Protein AF-A0A949E9Y7-F1 (afdb_monomer_lite)

Radius of gyration: 12.78 Å; chains: 1; bounding box: 28×35×29 Å

Sequence (85 aa):
AFLKTQNVVLTGAQGVSLVFEQKREDLPKGYWYVSFDEKEALWKDAGGDHRVPGVDRYSDGGWYFRLGFFEDVWYDYRCLLCFCD

Foldseek 3Di:
DVLVVVQWDQQFPNLQVVCVVPPLVVDDAPAKEWGGHPQVPFDQDPVRFGWTWIWHQHNVRDIDIDTDTPPDDDDPRYHYRTDHD

Structure (mmCIF, N/CA/C/O backbone):
data_AF-A0A949E9Y7-F1
#
_entry.id   AF-A0A949E9Y7-F1
#
loop_
_atom_site.group_PDB
_atom_site.id
_atom_site.type_symbol
_atom_site.label_atom_id
_atom_site.label_alt_id
_atom_site.label_comp_id
_atom_site.label_asym_id
_atom_site.label_entity_id
_atom_site.label_seq_id
_atom_site.pdbx_PDB_ins_code
_atom_site.Cartn_x
_atom_site.Cartn_y
_atom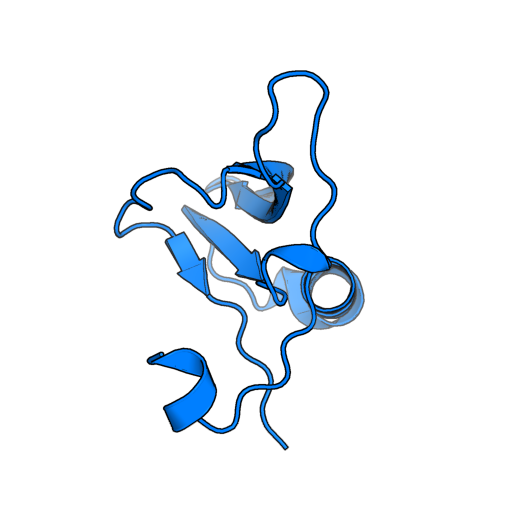_site.Cartn_z
_atom_site.occupancy
_atom_site.B_iso_or_equiv
_atom_site.auth_seq_id
_atom_site.auth_comp_id
_atom_site.auth_asym_id
_atom_site.auth_atom_id
_atom_site.pdbx_PDB_model_num
ATOM 1 N N . ALA A 1 1 ? -14.037 -4.026 4.674 1.00 64.25 1 ALA A N 1
ATOM 2 C CA . ALA A 1 1 ? -14.925 -5.210 4.643 1.00 64.25 1 ALA A CA 1
ATOM 3 C C . ALA A 1 1 ? -14.316 -6.347 3.819 1.00 64.25 1 ALA A C 1
ATOM 5 O O . ALA A 1 1 ? -14.092 -7.397 4.392 1.00 64.25 1 ALA A O 1
ATOM 6 N N . PHE A 1 2 ? -13.963 -6.131 2.542 1.00 80.81 2 PHE A N 1
ATOM 7 C CA . PHE A 1 2 ? -13.412 -7.169 1.650 1.00 80.81 2 PHE A CA 1
ATOM 8 C C . PHE A 1 2 ? -12.149 -7.884 2.171 1.00 80.81 2 PHE A C 1
ATOM 10 O O . PHE A 1 2 ? -12.147 -9.100 2.248 1.00 80.81 2 PHE A O 1
ATOM 17 N N . LEU A 1 3 ? -11.102 -7.175 2.614 1.00 78.88 3 LEU A N 1
ATOM 18 C CA . LEU A 1 3 ? -9.867 -7.839 3.088 1.00 78.88 3 LEU A CA 1
ATOM 19 C C . LEU A 1 3 ? -10.092 -8.767 4.284 1.00 78.88 3 LEU A C 1
ATOM 21 O O . LEU A 1 3 ? -9.510 -9.843 4.357 1.00 78.88 3 LEU A O 1
ATOM 25 N N . LYS A 1 4 ? -11.022 -8.399 5.170 1.00 77.00 4 LYS A N 1
ATOM 26 C CA . LYS A 1 4 ? -11.415 -9.248 6.300 1.00 77.00 4 LYS A CA 1
ATOM 27 C C . LYS A 1 4 ? -12.098 -10.539 5.843 1.00 77.00 4 LYS A C 1
ATOM 29 O O . LYS A 1 4 ? -11.957 -11.549 6.514 1.00 77.00 4 LYS A O 1
ATOM 34 N N . THR A 1 5 ? -12.797 -10.543 4.702 1.00 85.69 5 THR A N 1
ATOM 35 C CA . THR A 1 5 ? -13.382 -11.780 4.149 1.00 85.69 5 THR A CA 1
ATOM 36 C C . THR A 1 5 ? -12.353 -12.666 3.456 1.00 85.69 5 THR A C 1
ATOM 38 O O . THR A 1 5 ? -12.664 -13.811 3.157 1.00 85.69 5 THR A O 1
ATOM 41 N N . GLN A 1 6 ? -11.163 -12.142 3.157 1.00 85.88 6 GLN A N 1
ATOM 42 C CA . GLN A 1 6 ? -10.081 -12.878 2.502 1.00 85.88 6 GLN A CA 1
ATOM 43 C C . GLN A 1 6 ? -9.062 -13.449 3.516 1.00 85.88 6 GLN A C 1
ATOM 45 O O . GLN A 1 6 ? -8.013 -13.930 3.103 1.00 85.88 6 GLN A O 1
ATOM 50 N N . ASN A 1 7 ? -9.354 -13.396 4.830 1.00 87.50 7 ASN A N 1
ATOM 51 C CA . ASN A 1 7 ? -8.452 -13.807 5.924 1.00 87.50 7 ASN A CA 1
ATOM 52 C C . ASN A 1 7 ? -7.049 -13.181 5.828 1.00 87.50 7 ASN A C 1
ATOM 54 O O . ASN A 1 7 ? -6.036 -13.833 6.061 1.00 87.50 7 ASN A O 1
ATOM 58 N N . VAL A 1 8 ? -7.003 -11.904 5.450 1.00 90.81 8 VAL A N 1
ATOM 59 C CA . VAL A 1 8 ? -5.752 -11.182 5.206 1.00 90.81 8 VAL A CA 1
ATOM 60 C C . VAL A 1 8 ? -5.192 -10.657 6.513 1.00 90.81 8 VAL A C 1
ATOM 62 O O . VAL A 1 8 ? -5.902 -10.005 7.283 1.00 90.81 8 VAL A O 1
ATOM 65 N N . VAL A 1 9 ? -3.897 -10.864 6.716 1.00 91.44 9 VAL A N 1
ATOM 66 C CA . VAL A 1 9 ? -3.111 -10.187 7.740 1.00 91.44 9 VAL A CA 1
ATOM 67 C C . VAL A 1 9 ? -2.879 -8.746 7.291 1.00 91.44 9 VAL A C 1
ATOM 69 O O . VAL A 1 9 ? -2.280 -8.478 6.248 1.00 91.44 9 VAL A O 1
ATOM 72 N N . LEU A 1 10 ? -3.386 -7.802 8.080 1.00 92.44 10 LEU A N 1
ATOM 73 C CA . LEU A 1 10 ? -3.215 -6.372 7.849 1.00 92.44 10 LEU A CA 1
ATOM 74 C C . LEU A 1 10 ? -1.839 -5.950 8.370 1.00 92.44 10 LEU A C 1
ATOM 76 O O . LEU A 1 10 ? -1.599 -5.950 9.572 1.00 92.44 10 LEU A O 1
ATOM 80 N N . THR A 1 11 ? -0.915 -5.665 7.455 1.00 92.06 11 THR A N 1
ATOM 81 C CA . THR A 1 11 ? 0.513 -5.501 7.778 1.00 92.06 11 THR A CA 1
ATOM 82 C C . THR A 1 11 ? 1.032 -4.072 7.646 1.00 92.06 11 THR A C 1
ATOM 84 O O . THR A 1 11 ? 2.195 -3.817 7.969 1.00 92.06 11 THR A O 1
ATOM 87 N N . GLY A 1 12 ? 0.238 -3.143 7.101 1.00 92.75 12 GLY A N 1
ATOM 88 C CA . GLY A 1 12 ? 0.634 -1.743 6.939 1.00 92.75 12 GLY A CA 1
ATOM 89 C C . GLY A 1 12 ? 2.032 -1.588 6.328 1.00 92.75 12 GLY A C 1
ATOM 90 O O . GLY A 1 12 ? 2.340 -2.177 5.288 1.00 92.75 12 GLY A O 1
ATOM 91 N N . ALA A 1 13 ? 2.901 -0.821 6.991 1.00 91.81 13 ALA A N 1
ATOM 92 C CA . ALA A 1 13 ? 4.257 -0.544 6.508 1.00 91.81 13 ALA A CA 1
ATOM 93 C C . ALA A 1 13 ? 5.172 -1.773 6.562 1.00 91.81 13 ALA A C 1
ATOM 95 O O . ALA A 1 13 ? 6.030 -1.931 5.696 1.00 91.81 13 ALA A O 1
ATOM 96 N N . GLN A 1 14 ? 4.966 -2.662 7.538 1.00 92.44 14 GLN A N 1
ATOM 97 C CA . GLN A 1 14 ? 5.785 -3.863 7.707 1.00 92.44 14 GLN A CA 1
ATOM 98 C C . GLN A 1 14 ? 5.656 -4.795 6.498 1.00 92.44 14 GLN A C 1
ATOM 100 O O . GLN A 1 14 ? 6.658 -5.330 6.031 1.00 92.44 14 GLN A O 1
ATOM 105 N N . GLY A 1 15 ? 4.450 -4.917 5.935 1.00 93.50 15 GLY A N 1
ATOM 106 C CA . GLY A 1 15 ? 4.213 -5.713 4.728 1.00 93.50 15 GLY A CA 1
ATOM 107 C C . GLY A 1 15 ? 4.959 -5.178 3.505 1.00 93.50 15 GLY A C 1
ATOM 108 O O . GLY A 1 15 ? 5.608 -5.943 2.791 1.00 93.50 15 GLY A O 1
ATOM 109 N N . VAL A 1 16 ? 4.928 -3.855 3.284 1.00 93.94 16 VAL A N 1
ATOM 110 C CA . VAL A 1 16 ? 5.678 -3.230 2.177 1.00 93.94 16 VAL A CA 1
ATOM 111 C C . VAL A 1 16 ? 7.177 -3.465 2.344 1.00 93.94 16 VAL A C 1
ATOM 113 O O . VAL A 1 16 ? 7.830 -3.883 1.391 1.00 93.94 16 VAL A O 1
ATOM 116 N N . SER A 1 17 ? 7.718 -3.232 3.544 1.00 94.38 17 SER A N 1
ATOM 117 C CA . SER A 1 17 ? 9.146 -3.420 3.821 1.00 94.38 17 SER A CA 1
ATOM 118 C C . SER A 1 17 ? 9.585 -4.865 3.601 1.00 94.38 17 SER A C 1
ATOM 120 O O . SER A 1 17 ? 10.583 -5.100 2.927 1.00 94.38 17 SER A O 1
ATOM 122 N N . LEU A 1 18 ? 8.803 -5.837 4.080 1.00 94.94 18 LEU A N 1
ATOM 123 C CA . LEU A 1 18 ? 9.105 -7.259 3.921 1.00 94.94 18 LEU A CA 1
ATOM 124 C C . LEU A 1 18 ? 9.193 -7.665 2.443 1.00 94.94 18 LEU A C 1
ATOM 126 O O . LEU A 1 18 ? 10.162 -8.298 2.022 1.00 94.94 18 LEU A O 1
ATOM 130 N N . VAL A 1 19 ? 8.201 -7.268 1.639 1.00 94.81 19 VAL A N 1
ATOM 131 C CA . VAL A 1 19 ? 8.203 -7.531 0.192 1.00 94.81 19 VAL A CA 1
ATOM 132 C C . VAL A 1 19 ? 9.363 -6.810 -0.481 1.00 94.81 19 VAL A C 1
ATOM 134 O O . VAL A 1 19 ? 10.031 -7.397 -1.330 1.00 94.81 19 VAL A O 1
ATOM 137 N N . PHE A 1 20 ? 9.652 -5.568 -0.094 1.00 95.12 20 PHE A N 1
ATOM 138 C CA . PHE A 1 20 ? 10.762 -4.826 -0.675 1.00 95.12 20 PHE A CA 1
ATOM 139 C C . PHE A 1 20 ? 12.125 -5.477 -0.381 1.00 95.12 20 PHE A C 1
ATOM 141 O O . PHE A 1 20 ? 12.999 -5.528 -1.244 1.00 95.12 20 PHE A O 1
ATOM 148 N N . GLU A 1 21 ? 12.325 -6.002 0.822 1.00 96.12 21 GLU A N 1
ATOM 149 C CA . GLU A 1 21 ? 13.587 -6.634 1.209 1.00 96.12 21 GLU A CA 1
ATOM 150 C C . GLU A 1 21 ? 13.766 -8.016 0.577 1.00 96.12 21 GLU A C 1
ATOM 152 O O . GLU A 1 21 ? 14.866 -8.356 0.142 1.00 96.12 21 GLU A O 1
ATOM 157 N N . GLN A 1 22 ? 12.695 -8.808 0.499 1.00 95.75 22 GLN A N 1
ATOM 158 C CA . GLN A 1 22 ? 12.799 -10.226 0.143 1.00 95.75 22 GLN A CA 1
ATOM 159 C C . GLN A 1 22 ? 12.377 -10.549 -1.293 1.00 95.75 22 GLN A C 1
ATOM 161 O O . GLN A 1 22 ? 12.775 -11.582 -1.830 1.00 95.75 22 GLN A O 1
ATOM 166 N N . LYS A 1 23 ? 11.526 -9.713 -1.897 1.00 94.75 23 LYS A N 1
ATOM 167 C CA . LYS A 1 23 ? 10.759 -10.041 -3.111 1.00 94.75 23 LYS A CA 1
ATOM 168 C C . LYS A 1 23 ? 10.662 -8.896 -4.118 1.00 94.75 23 LYS A C 1
ATOM 170 O O . LYS A 1 23 ? 9.943 -9.022 -5.102 1.00 94.75 23 LYS A O 1
ATOM 175 N N . ARG A 1 24 ? 11.382 -7.784 -3.933 1.00 94.12 24 ARG A N 1
ATOM 176 C CA . ARG A 1 24 ? 11.242 -6.614 -4.820 1.00 94.12 24 ARG A CA 1
ATOM 177 C C . ARG A 1 24 ? 11.505 -6.933 -6.290 1.00 94.12 24 ARG A C 1
ATOM 179 O O . ARG A 1 24 ? 10.814 -6.418 -7.156 1.00 94.12 24 ARG A O 1
ATOM 186 N N . GLU A 1 25 ? 12.464 -7.800 -6.597 1.00 94.69 25 GLU A N 1
ATOM 187 C CA . GLU A 1 25 ? 12.760 -8.133 -7.995 1.00 94.69 25 GLU A CA 1
ATOM 188 C C . GLU A 1 25 ? 11.668 -9.004 -8.645 1.00 94.69 25 GLU A C 1
ATOM 190 O O . GLU A 1 25 ? 11.578 -9.030 -9.870 1.00 94.69 25 GLU A O 1
ATOM 195 N N .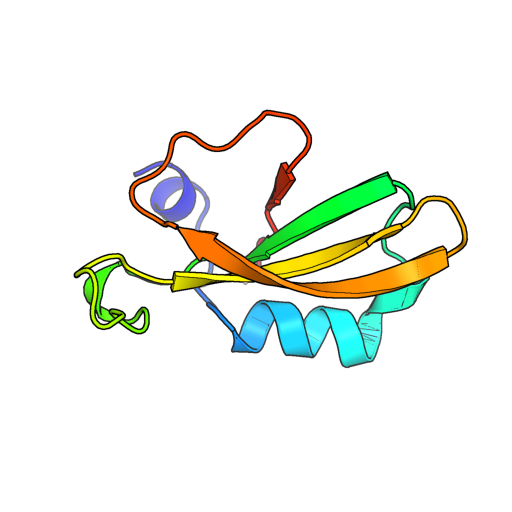 ASP A 1 26 ? 10.796 -9.630 -7.843 1.00 94.31 26 ASP A N 1
ATOM 196 C CA . ASP A 1 26 ? 9.646 -10.411 -8.316 1.00 94.31 26 ASP A CA 1
ATOM 197 C C . ASP A 1 26 ? 8.438 -9.515 -8.656 1.00 94.31 26 ASP A C 1
ATOM 199 O O . ASP A 1 26 ? 7.489 -9.971 -9.294 1.00 94.31 26 ASP A O 1
ATOM 203 N N . LEU A 1 27 ? 8.446 -8.237 -8.250 1.00 92.88 27 LEU A N 1
ATOM 204 C CA . LEU A 1 27 ? 7.347 -7.314 -8.524 1.00 92.88 27 LEU A CA 1
ATOM 205 C C . LEU A 1 27 ? 7.372 -6.836 -9.988 1.00 92.88 27 LEU A C 1
ATOM 207 O O . LEU A 1 27 ? 8.372 -6.252 -10.434 1.00 92.88 27 LEU A O 1
ATOM 211 N N . PRO A 1 28 ? 6.257 -6.985 -10.730 1.00 93.31 28 PRO A N 1
ATOM 212 C CA . PRO A 1 28 ? 6.108 -6.404 -12.057 1.00 93.31 28 PRO A CA 1
ATOM 213 C C . PRO A 1 28 ? 6.438 -4.906 -12.116 1.00 93.31 28 PRO A C 1
ATOM 215 O O . PRO A 1 28 ? 6.096 -4.119 -11.226 1.00 93.31 28 PRO A O 1
ATOM 218 N N . LYS A 1 29 ? 7.081 -4.498 -13.213 1.00 94.56 29 LYS A N 1
ATOM 219 C CA . LYS A 1 29 ? 7.377 -3.089 -13.487 1.00 94.56 29 LYS A CA 1
ATOM 220 C C . LYS A 1 29 ? 6.134 -2.331 -13.938 1.00 94.56 29 LYS A C 1
ATOM 222 O O . LYS A 1 29 ? 5.288 -2.892 -14.624 1.00 94.56 29 LYS A O 1
ATOM 227 N N . GLY A 1 30 ? 6.069 -1.043 -13.605 1.00 92.00 30 GLY A N 1
ATOM 228 C CA . GLY A 1 30 ? 4.976 -0.150 -13.997 1.00 92.00 30 GLY A CA 1
ATOM 229 C C . GLY A 1 30 ? 3.774 -0.152 -13.049 1.00 92.00 30 GLY A C 1
ATOM 230 O O . GLY A 1 30 ? 2.759 0.449 -13.382 1.00 92.00 30 GLY A O 1
ATOM 231 N N . TYR A 1 31 ? 3.890 -0.786 -11.881 1.00 91.88 31 TYR A N 1
ATOM 232 C CA . TYR A 1 31 ? 2.812 -0.902 -10.898 1.00 91.88 31 TYR A CA 1
ATOM 233 C C . TYR A 1 31 ? 3.183 -0.263 -9.567 1.00 91.88 31 TYR A C 1
ATOM 235 O O . TYR A 1 31 ? 4.360 -0.099 -9.224 1.00 91.88 31 TYR A O 1
ATOM 243 N N . TRP A 1 32 ? 2.145 0.134 -8.837 1.00 92.81 32 TRP A N 1
ATOM 244 C CA . TRP A 1 32 ? 2.253 0.797 -7.543 1.00 92.81 32 TRP A CA 1
ATOM 245 C C . TRP A 1 32 ? 1.672 -0.132 -6.489 1.00 92.81 32 TRP A C 1
ATOM 247 O O . TRP A 1 32 ? 0.498 -0.493 -6.560 1.00 92.81 32 TRP A O 1
ATOM 257 N N . TYR A 1 33 ? 2.488 -0.530 -5.525 1.00 94.12 33 TYR A N 1
ATOM 258 C CA . TYR A 1 33 ? 2.156 -1.564 -4.556 1.00 94.12 33 TYR A CA 1
ATOM 259 C C . TYR A 1 33 ? 1.896 -0.948 -3.197 1.00 94.12 33 TYR A C 1
ATOM 261 O O . TYR A 1 33 ? 2.676 -0.118 -2.733 1.00 94.12 33 TYR A O 1
ATOM 269 N N . VAL A 1 34 ? 0.830 -1.377 -2.533 1.00 94.12 34 VAL A N 1
ATOM 270 C CA . VAL A 1 34 ? 0.474 -0.894 -1.196 1.00 94.12 34 VAL A CA 1
ATOM 271 C C . VAL A 1 34 ? 0.088 -2.017 -0.266 1.00 94.12 34 VAL A C 1
ATOM 273 O O . VAL A 1 34 ? -0.409 -3.048 -0.702 1.00 94.12 34 VAL A O 1
ATOM 276 N N . SER A 1 35 ? 0.294 -1.79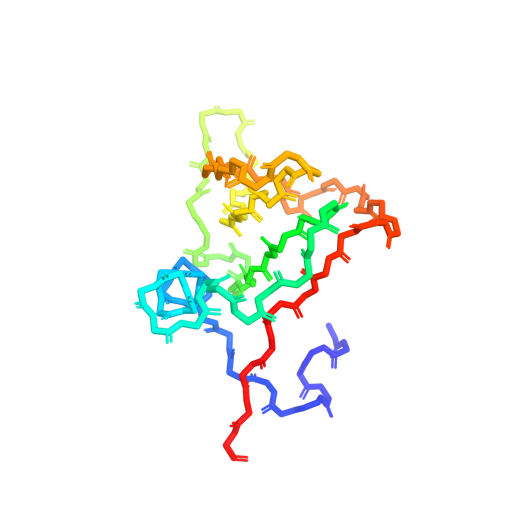5 1.025 1.00 93.00 35 SER A N 1
ATOM 277 C CA . SER A 1 35 ? -0.182 -2.678 2.085 1.00 93.00 35 SER A CA 1
ATOM 278 C C . SER A 1 35 ? -0.946 -1.835 3.096 1.00 93.00 35 SER A C 1
ATOM 280 O O . SER A 1 35 ? -0.505 -0.754 3.492 1.00 93.00 35 SER A O 1
ATOM 282 N N . PHE A 1 36 ? -2.126 -2.319 3.465 1.00 91.69 36 PHE A N 1
ATOM 283 C CA . PHE A 1 36 ? -3.035 -1.619 4.360 1.00 91.69 36 PHE A CA 1
ATOM 284 C C . PHE A 1 36 ? -2.914 -2.154 5.782 1.00 91.69 36 PHE A C 1
ATOM 286 O O . PHE A 1 36 ? -2.562 -3.313 6.007 1.00 91.69 36 PHE A O 1
ATOM 293 N N . ASP A 1 37 ? -3.249 -1.283 6.723 1.00 92.00 37 ASP A N 1
ATOM 294 C CA . ASP A 1 37 ? -3.534 -1.630 8.109 1.00 92.00 37 ASP A CA 1
ATOM 295 C C . ASP A 1 37 ? -4.985 -1.237 8.439 1.00 92.00 37 ASP A C 1
ATOM 297 O O . ASP A 1 37 ? -5.678 -0.628 7.611 1.00 92.00 37 ASP A O 1
ATOM 301 N N . GLU A 1 38 ? -5.456 -1.560 9.641 1.00 91.81 38 GLU A N 1
ATOM 302 C CA . GLU A 1 38 ? -6.640 -0.917 10.204 1.00 91.81 38 GLU A CA 1
ATOM 303 C C . GLU A 1 38 ? -6.435 0.603 10.213 1.00 91.81 38 GLU A C 1
ATOM 305 O O . GLU A 1 38 ? -5.358 1.102 10.540 1.00 91.81 38 GLU A O 1
ATOM 310 N N . LYS A 1 39 ? -7.484 1.358 9.871 1.00 92.31 39 LYS A N 1
ATOM 311 C CA . LYS A 1 39 ? -7.404 2.818 9.713 1.00 92.31 39 LYS A CA 1
ATOM 312 C C . LYS A 1 39 ? -6.758 3.508 10.920 1.00 92.31 39 LYS A C 1
ATOM 314 O O . LYS A 1 39 ? -5.870 4.332 10.749 1.00 92.31 39 LYS A O 1
ATOM 319 N N . GLU A 1 40 ? -7.172 3.122 12.124 1.00 92.69 40 GLU A N 1
ATOM 320 C CA . GLU A 1 40 ? -6.707 3.715 13.385 1.00 92.69 40 GLU A CA 1
ATOM 321 C C . GLU A 1 40 ? -5.249 3.365 13.732 1.00 92.69 40 GLU A C 1
ATOM 323 O O . GLU A 1 40 ? -4.655 4.003 14.598 1.00 92.69 40 GLU A O 1
ATOM 328 N N . ALA A 1 41 ? -4.663 2.360 13.072 1.00 92.81 41 ALA A N 1
ATOM 329 C CA . ALA A 1 41 ? -3.251 2.009 13.214 1.00 92.81 41 ALA A CA 1
ATOM 330 C C . ALA A 1 41 ? -2.348 2.789 12.241 1.00 92.81 41 ALA A C 1
ATOM 332 O O . ALA A 1 41 ? -1.130 2.838 12.425 1.00 92.81 41 ALA A O 1
ATOM 333 N N . LEU A 1 42 ? -2.921 3.418 11.209 1.00 93.12 42 LEU A N 1
ATOM 334 C CA . LEU A 1 42 ? -2.165 4.221 10.255 1.00 93.12 42 LEU A CA 1
ATOM 335 C C . LEU A 1 42 ? -1.767 5.567 10.861 1.00 93.12 42 LEU A C 1
ATOM 337 O O . LEU A 1 42 ? -2.518 6.198 11.605 1.00 93.12 42 LEU A O 1
ATOM 341 N N . TRP A 1 43 ? -0.584 6.051 10.479 1.00 93.50 43 TRP A N 1
ATOM 342 C CA . TRP A 1 43 ? -0.148 7.385 10.872 1.00 93.50 43 TRP A CA 1
ATOM 343 C C . TRP A 1 43 ? -1.082 8.440 10.275 1.00 93.50 43 TRP A C 1
ATOM 345 O O . TRP A 1 43 ? -1.261 8.502 9.057 1.00 93.50 43 TRP A O 1
ATOM 355 N N . LYS A 1 44 ? -1.654 9.275 11.141 1.00 96.25 44 LYS A N 1
ATOM 356 C CA . LYS A 1 44 ? -2.466 10.424 10.754 1.00 96.25 44 LYS A CA 1
ATOM 357 C C . LYS A 1 44 ? -1.578 11.653 10.626 1.00 96.25 44 LYS A C 1
ATOM 359 O O . LYS A 1 44 ? -0.885 12.017 11.578 1.00 96.25 44 LYS A O 1
ATOM 364 N N . ASP A 1 45 ? -1.582 12.274 9.455 1.00 94.50 45 ASP A N 1
ATOM 365 C CA . ASP A 1 45 ? -0.765 13.457 9.218 1.00 94.50 45 ASP A CA 1
ATOM 366 C C . ASP A 1 45 ? -1.402 14.740 9.785 1.00 94.50 45 ASP A C 1
ATOM 368 O O . ASP A 1 45 ? -2.504 14.734 10.339 1.00 94.50 45 ASP A O 1
ATOM 372 N N . ALA A 1 46 ? -0.687 15.862 9.668 1.00 95.75 46 ALA A N 1
ATOM 373 C CA . ALA A 1 46 ? -1.145 17.153 10.181 1.00 95.75 46 ALA A CA 1
ATOM 374 C C . ALA A 1 46 ? -2.403 17.695 9.470 1.00 95.75 46 ALA A C 1
ATOM 376 O O . ALA A 1 46 ? -3.083 18.554 10.029 1.00 95.75 46 ALA A O 1
ATOM 377 N N . GLY A 1 47 ? -2.705 17.213 8.259 1.00 93.75 47 GLY A N 1
ATOM 378 C CA . GLY A 1 47 ? -3.939 17.522 7.530 1.00 93.75 47 GLY A CA 1
ATOM 379 C C . GLY A 1 47 ? -5.133 16.699 8.014 1.00 93.75 47 GLY A C 1
ATOM 380 O O . GLY A 1 47 ? -6.279 17.071 7.778 1.00 93.75 47 GLY A O 1
ATOM 381 N N . GLY A 1 48 ? -4.866 15.633 8.768 1.00 94.31 48 GLY A N 1
ATOM 382 C CA . GLY A 1 48 ? -5.872 14.752 9.332 1.00 94.31 48 GLY A CA 1
ATOM 383 C C . GLY A 1 48 ? -6.139 13.502 8.498 1.00 94.31 48 GLY A C 1
ATOM 384 O O . GLY A 1 48 ? -7.086 12.780 8.817 1.00 94.31 48 GLY A O 1
ATOM 385 N N . ASP A 1 49 ? -5.308 13.219 7.498 1.00 95.69 49 ASP A N 1
ATOM 386 C CA . ASP A 1 49 ? -5.460 12.049 6.639 1.00 95.69 49 ASP A CA 1
ATOM 387 C C . ASP A 1 49 ? -4.599 10.880 7.120 1.00 95.69 49 ASP A C 1
ATOM 389 O O . ASP A 1 49 ? -3.474 11.063 7.599 1.00 95.69 49 ASP A O 1
ATOM 393 N N . HIS A 1 50 ? -5.110 9.659 6.963 1.00 96.69 50 HIS A N 1
ATOM 394 C CA . HIS A 1 50 ? -4.379 8.451 7.329 1.00 96.69 50 HIS A CA 1
ATOM 395 C C . HIS A 1 50 ? -3.487 8.019 6.173 1.00 96.69 50 HIS A C 1
ATOM 397 O O . HIS A 1 50 ? -3.918 7.848 5.029 1.00 96.69 50 HIS A O 1
ATOM 403 N N . ARG A 1 51 ? -2.205 7.827 6.468 1.00 94.88 51 ARG A N 1
ATOM 404 C CA . ARG A 1 51 ? -1.189 7.554 5.461 1.00 94.88 51 ARG A CA 1
ATOM 405 C C . ARG A 1 51 ? -1.019 6.065 5.217 1.00 94.88 51 ARG A C 1
ATOM 407 O O . ARG A 1 51 ? -0.652 5.320 6.118 1.00 94.88 51 ARG A O 1
ATOM 414 N N . VAL A 1 52 ? -1.222 5.648 3.969 1.00 94.88 52 VAL A N 1
ATOM 415 C CA . VAL A 1 52 ? -1.062 4.251 3.538 1.00 94.88 52 VAL A CA 1
ATOM 416 C C . VAL A 1 52 ? 0.322 4.056 2.916 1.00 94.88 52 VAL A C 1
ATOM 418 O O . VAL A 1 52 ? 0.630 4.717 1.922 1.00 94.88 52 VAL A O 1
ATOM 421 N N . PRO A 1 53 ? 1.163 3.162 3.447 1.00 94.19 53 PRO A N 1
ATOM 422 C CA . PRO A 1 53 ? 2.492 2.918 2.910 1.00 94.19 53 PRO A CA 1
ATOM 423 C C . PRO A 1 53 ? 2.441 2.195 1.564 1.00 94.19 53 PRO A C 1
ATOM 425 O O . PRO A 1 53 ? 1.608 1.316 1.325 1.00 94.19 53 PRO A O 1
ATOM 428 N N . GLY A 1 54 ? 3.371 2.560 0.686 1.00 94.38 54 GLY A N 1
ATOM 429 C CA . GLY A 1 54 ? 3.492 1.967 -0.633 1.00 94.38 54 GLY A CA 1
ATOM 430 C C . GLY A 1 54 ? 4.875 2.093 -1.241 1.00 94.38 54 GLY A C 1
ATOM 431 O O . GLY A 1 54 ? 5.703 2.897 -0.805 1.00 94.38 54 GLY A O 1
ATOM 432 N N . VAL A 1 55 ? 5.088 1.303 -2.286 1.00 94.75 55 VAL A N 1
ATOM 433 C CA . VAL A 1 55 ? 6.274 1.353 -3.127 1.00 94.75 55 VAL A CA 1
ATOM 434 C C . VAL A 1 55 ? 5.873 1.315 -4.599 1.00 94.75 55 VAL A C 1
ATOM 436 O O . VAL A 1 55 ? 5.095 0.465 -5.032 1.00 94.75 55 VAL A O 1
ATOM 439 N N . ASP A 1 56 ? 6.431 2.230 -5.377 1.00 93.25 56 ASP A N 1
ATOM 440 C CA . ASP A 1 56 ? 6.239 2.299 -6.817 1.00 93.25 56 ASP A CA 1
ATOM 441 C C . ASP A 1 56 ? 7.426 1.618 -7.500 1.00 93.25 56 ASP A C 1
ATOM 443 O O . ASP A 1 56 ? 8.587 1.939 -7.219 1.00 93.25 56 ASP A O 1
ATOM 447 N N . ARG A 1 57 ? 7.141 0.679 -8.408 1.00 94.06 57 ARG A N 1
ATOM 448 C CA . ARG A 1 57 ? 8.144 0.087 -9.297 1.00 94.06 57 ARG A CA 1
ATOM 449 C C . ARG A 1 57 ? 8.024 0.750 -10.656 1.00 94.06 57 ARG A C 1
ATOM 451 O O . ARG A 1 57 ? 7.134 0.416 -11.441 1.00 94.06 57 ARG A O 1
ATOM 458 N N . TYR A 1 58 ? 8.920 1.681 -10.949 1.00 92.75 58 TYR A N 1
ATOM 459 C CA . TYR A 1 58 ? 8.907 2.385 -12.225 1.00 92.75 58 TYR A CA 1
ATOM 460 C C . TYR A 1 58 ? 9.192 1.439 -13.400 1.00 92.75 58 TYR A C 1
ATOM 462 O O . TYR A 1 58 ? 9.781 0.364 -13.245 1.00 92.75 58 TYR A O 1
ATOM 470 N N . SER A 1 59 ? 8.746 1.829 -14.596 1.00 92.00 59 SER A N 1
ATOM 471 C CA . SER A 1 59 ? 8.904 1.042 -15.827 1.00 92.00 59 SER A CA 1
ATOM 472 C C . SER A 1 59 ? 10.373 0.831 -16.216 1.00 92.00 59 SER A C 1
ATOM 474 O O . SER A 1 59 ? 10.717 -0.202 -16.790 1.00 92.00 59 SER A O 1
ATOM 476 N N . ASP A 1 60 ? 11.251 1.760 -15.841 1.00 93.56 60 ASP A N 1
ATOM 477 C CA . ASP A 1 60 ? 12.706 1.673 -15.997 1.00 93.56 60 ASP A CA 1
ATOM 478 C C . ASP A 1 60 ? 13.384 0.764 -14.952 1.00 93.56 60 ASP A C 1
ATOM 480 O O . ASP A 1 60 ? 14.561 0.433 -15.083 1.00 93.56 60 ASP A O 1
ATOM 484 N N . GLY A 1 61 ? 12.642 0.275 -13.953 1.00 91.44 61 GLY A N 1
ATOM 485 C CA . GLY A 1 61 ? 13.186 -0.500 -12.841 1.00 91.44 61 GLY A CA 1
ATOM 486 C C . GLY A 1 61 ? 13.715 0.358 -11.688 1.00 91.44 61 GLY A C 1
ATOM 487 O O . GLY A 1 61 ? 14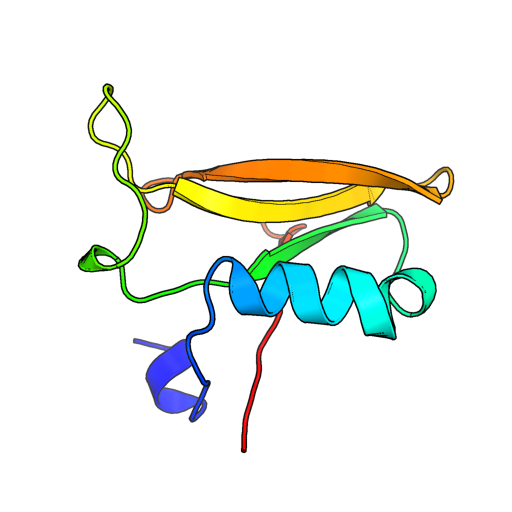.463 -0.148 -10.855 1.00 91.44 61 GLY A O 1
ATOM 488 N N . GLY A 1 62 ? 13.337 1.630 -11.597 1.00 94.94 62 GLY A N 1
ATOM 489 C CA . GLY A 1 62 ? 13.499 2.415 -10.377 1.00 94.94 62 GLY A CA 1
ATOM 490 C C . GLY A 1 62 ? 12.504 2.017 -9.280 1.00 94.94 62 GLY A C 1
ATOM 491 O O . GLY A 1 62 ? 11.520 1.310 -9.524 1.00 94.94 62 GLY A O 1
ATOM 492 N N . TRP A 1 63 ? 12.770 2.488 -8.063 1.00 94.31 63 TRP A N 1
ATOM 493 C CA . TRP A 1 63 ? 11.921 2.296 -6.888 1.00 94.31 63 TRP A CA 1
ATOM 494 C C . TRP A 1 63 ? 11.645 3.630 -6.207 1.00 94.31 63 TRP A C 1
ATOM 496 O O . TRP A 1 63 ? 12.554 4.452 -6.081 1.00 94.31 63 TRP A O 1
ATOM 506 N N .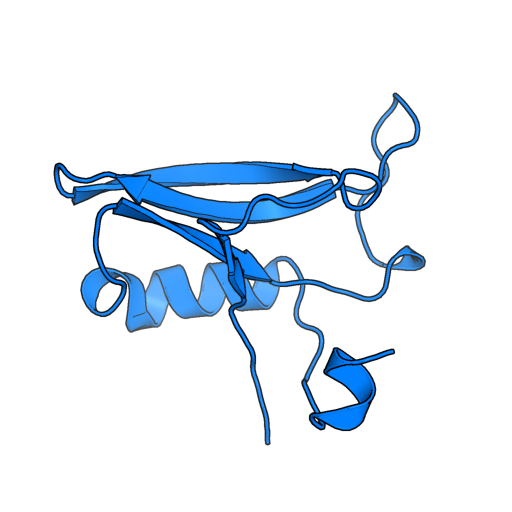 TYR A 1 64 ? 10.428 3.814 -5.702 1.00 94.12 64 TYR A N 1
ATOM 507 C CA . TYR A 1 64 ? 10.077 4.979 -4.897 1.00 94.12 64 TYR A CA 1
ATOM 508 C C . TYR A 1 64 ? 9.133 4.606 -3.761 1.00 94.12 64 TYR A C 1
ATOM 510 O O . TYR A 1 64 ? 8.088 4.007 -3.987 1.00 94.12 64 TYR A O 1
ATOM 518 N N . PHE A 1 65 ? 9.494 4.976 -2.533 1.00 92.88 65 PHE A N 1
ATOM 519 C CA . PHE A 1 65 ? 8.609 4.830 -1.384 1.00 92.88 65 PHE A CA 1
ATOM 520 C C . PHE A 1 65 ? 7.675 6.026 -1.287 1.00 92.88 65 PHE A C 1
ATOM 522 O O . PHE A 1 65 ? 8.111 7.176 -1.359 1.00 92.88 65 PHE A O 1
ATOM 529 N N . ARG A 1 66 ? 6.390 5.749 -1.070 1.00 91.31 66 ARG A N 1
ATOM 530 C CA . ARG A 1 66 ? 5.350 6.771 -0.979 1.00 91.31 66 ARG A CA 1
ATOM 531 C C . ARG A 1 66 ? 4.390 6.514 0.171 1.00 91.31 66 ARG A C 1
ATOM 533 O O . ARG A 1 66 ? 4.200 5.384 0.615 1.00 91.31 66 ARG A O 1
ATOM 540 N N . LEU A 1 67 ? 3.709 7.582 0.573 1.00 92.38 67 LEU A N 1
ATOM 541 C CA . LEU A 1 67 ? 2.523 7.520 1.417 1.00 92.38 67 LEU A CA 1
ATOM 542 C C . LEU A 1 67 ? 1.297 7.924 0.582 1.00 92.38 67 LEU A C 1
ATOM 544 O O . LEU A 1 67 ? 1.224 9.018 0.022 1.00 92.38 67 LEU A O 1
ATOM 548 N N . GLY A 1 68 ? 0.351 7.003 0.419 1.00 92.06 68 GLY A N 1
ATOM 549 C CA . GLY A 1 68 ? -1.004 7.271 -0.059 1.00 92.06 68 GLY A CA 1
ATOM 550 C C . GLY A 1 68 ? -1.894 7.853 1.033 1.00 92.06 68 GLY A C 1
ATOM 551 O O . GLY A 1 68 ? -1.473 7.973 2.180 1.00 92.06 68 GLY A O 1
ATOM 552 N N . PHE A 1 69 ? -3.119 8.196 0.657 1.00 93.06 69 PHE A N 1
ATOM 553 C CA . PHE A 1 69 ? -4.163 8.645 1.569 1.00 93.06 69 PHE A CA 1
ATOM 554 C C . PHE A 1 69 ? -5.214 7.541 1.650 1.00 93.06 69 PHE A C 1
ATOM 556 O O . PHE A 1 69 ? -5.674 7.044 0.621 1.00 93.06 69 PHE A O 1
ATOM 563 N N . PHE A 1 70 ? -5.543 7.098 2.857 1.00 92.50 70 PHE A N 1
ATOM 564 C CA . PHE A 1 70 ? -6.554 6.065 3.070 1.00 92.50 70 PHE A CA 1
ATOM 565 C C . PHE A 1 70 ? -7.940 6.557 2.641 1.00 92.50 70 PHE A C 1
ATOM 567 O O . PHE A 1 70 ? -8.746 5.785 2.136 1.00 92.50 70 PHE A O 1
ATOM 574 N N . GLU A 1 71 ? -8.194 7.847 2.844 1.00 92.06 71 GLU A N 1
ATOM 575 C CA . GLU A 1 71 ? -9.444 8.542 2.551 1.00 92.06 71 GLU A CA 1
ATOM 576 C C . GLU A 1 71 ? -9.730 8.716 1.052 1.00 92.06 71 GLU A C 1
ATOM 578 O O . GLU A 1 71 ? -10.889 8.896 0.676 1.00 92.06 71 GLU A O 1
ATOM 583 N N . ASP A 1 72 ? -8.705 8.649 0.201 1.00 90.25 72 ASP A N 1
ATOM 584 C CA . ASP A 1 72 ? -8.853 8.848 -1.240 1.00 90.25 72 ASP A CA 1
ATOM 585 C C . ASP A 1 72 ? -9.502 7.645 -1.931 1.00 90.25 72 ASP A C 1
ATOM 587 O O . ASP A 1 72 ? -9.410 6.501 -1.486 1.00 90.25 72 ASP A O 1
ATOM 591 N N . VAL A 1 73 ? -10.092 7.888 -3.104 1.00 88.06 73 VAL A N 1
ATOM 592 C CA . VAL A 1 73 ? -10.432 6.809 -4.037 1.00 88.06 73 VAL A CA 1
ATOM 593 C C . VAL A 1 73 ? -9.155 6.345 -4.733 1.00 88.06 73 VAL A C 1
ATOM 595 O O . VAL A 1 73 ? -8.460 7.119 -5.391 1.00 88.06 73 VAL A O 1
ATOM 598 N N . TRP A 1 74 ? -8.845 5.061 -4.590 1.00 85.38 74 TRP A N 1
ATOM 599 C CA . TRP A 1 74 ? -7.653 4.455 -5.170 1.00 85.38 74 TRP A CA 1
ATOM 600 C C . TRP A 1 74 ? -7.901 4.077 -6.631 1.00 85.38 74 TRP A C 1
ATOM 602 O O . TRP A 1 74 ? -8.882 3.405 -6.943 1.00 85.38 74 TRP A O 1
ATOM 612 N N . TYR A 1 75 ? -7.003 4.504 -7.519 1.00 81.56 75 TYR A N 1
ATOM 613 C CA . TYR A 1 75 ? -7.048 4.135 -8.934 1.00 81.56 75 TYR A CA 1
ATOM 614 C C . TYR A 1 75 ? -6.723 2.648 -9.158 1.00 81.56 75 TYR A C 1
ATOM 616 O O . TYR A 1 75 ? -6.015 2.021 -8.368 1.00 81.56 75 TYR A O 1
ATOM 624 N N . ASP A 1 76 ? -7.210 2.114 -10.276 1.00 79.31 76 ASP A N 1
ATOM 625 C CA . ASP A 1 76 ? -7.143 0.706 -10.693 1.00 79.31 76 ASP A CA 1
ATOM 626 C C . ASP A 1 76 ? -5.728 0.180 -10.986 1.00 79.31 76 ASP A C 1
ATOM 628 O O . ASP A 1 76 ? -5.486 -1.022 -10.917 1.00 79.31 76 ASP A O 1
ATOM 632 N N . TYR A 1 77 ? -4.769 1.063 -11.252 1.00 80.06 77 TYR A N 1
ATOM 633 C CA . TYR A 1 77 ? -3.369 0.695 -11.484 1.00 80.06 77 TYR A CA 1
ATOM 634 C C . TYR A 1 77 ? -2.569 0.414 -10.196 1.00 80.06 77 TYR A C 1
ATOM 636 O O . TYR A 1 77 ? -1.350 0.217 -10.252 1.00 80.06 77 TYR A O 1
ATOM 644 N N . ARG A 1 78 ? -3.222 0.407 -9.025 1.00 86.69 78 ARG A N 1
ATOM 645 C CA . ARG A 1 78 ? -2.590 0.069 -7.744 1.00 86.69 78 ARG A CA 1
ATOM 646 C C . ARG A 1 78 ? -2.828 -1.392 -7.372 1.00 86.69 78 ARG A C 1
ATOM 648 O O . ARG A 1 78 ? -3.951 -1.883 -7.385 1.00 86.69 78 ARG A O 1
ATOM 655 N N . CYS A 1 79 ? -1.757 -2.068 -6.980 1.00 91.69 79 CYS A N 1
ATOM 656 C CA . CYS A 1 79 ? -1.769 -3.450 -6.532 1.00 91.69 79 CYS A CA 1
ATOM 657 C C . CYS A 1 79 ? -1.749 -3.519 -5.004 1.00 91.69 79 CYS A C 1
ATOM 659 O O . CYS A 1 79 ? -0.954 -2.850 -4.340 1.00 91.69 79 CYS A O 1
ATOM 661 N N . LEU A 1 80 ? -2.598 -4.377 -4.447 1.00 90.94 80 LEU A N 1
ATOM 662 C CA . LEU A 1 80 ? -2.582 -4.690 -3.027 1.00 90.94 80 LEU A CA 1
ATOM 663 C C . LEU A 1 80 ? -1.589 -5.822 -2.747 1.00 90.94 80 LEU A C 1
ATOM 665 O O . LEU A 1 80 ? -1.724 -6.917 -3.289 1.00 90.94 80 LEU A O 1
ATOM 669 N N . LEU A 1 81 ? -0.637 -5.570 -1.854 1.00 92.12 81 LEU A N 1
ATOM 670 C CA . LEU A 1 81 ? 0.166 -6.601 -1.211 1.00 92.12 81 LEU A CA 1
ATOM 671 C C . LEU A 1 81 ? -0.669 -7.216 -0.091 1.00 92.12 81 LEU A C 1
ATOM 673 O O . LEU A 1 81 ? -1.048 -6.542 0.866 1.00 92.12 81 LEU A O 1
ATOM 677 N N . CYS A 1 82 ? -0.992 -8.490 -0.263 1.00 90.06 82 CYS A N 1
ATOM 678 C CA . CYS A 1 82 ? -1.927 -9.225 0.565 1.00 90.06 82 CYS A CA 1
ATOM 679 C C . CYS A 1 82 ? -1.201 -10.419 1.184 1.00 90.06 82 CYS A C 1
ATOM 681 O O . CYS A 1 82 ? -0.618 -11.222 0.457 1.00 90.06 82 CYS A O 1
ATOM 683 N N . PHE A 1 83 ? -1.237 -10.526 2.509 1.00 89.50 83 PHE A N 1
ATOM 684 C CA . PHE A 1 83 ? -0.593 -11.599 3.262 1.00 89.50 83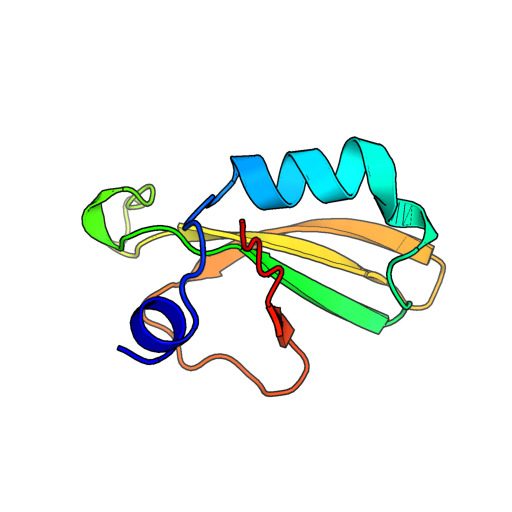 PHE A CA 1
ATOM 685 C C . PHE A 1 83 ? -1.680 -12.458 3.889 1.00 89.50 83 PHE A C 1
ATOM 687 O O . PHE A 1 83 ? -2.578 -11.923 4.531 1.00 89.50 83 PHE A O 1
ATOM 694 N N . CYS A 1 84 ? -1.615 -13.766 3.693 1.00 88.50 84 CYS A N 1
ATOM 695 C CA . CYS A 1 84 ? -2.538 -14.726 4.288 1.00 88.50 84 CYS A CA 1
ATOM 696 C C . CYS A 1 84 ? -1.716 -15.810 4.989 1.00 88.50 84 CYS A C 1
ATOM 698 O O . CYS A 1 84 ? -0.582 -16.067 4.571 1.00 88.50 84 CYS A O 1
ATOM 700 N N . ASP A 1 85 ? -2.299 -16.418 6.019 1.00 75.00 85 ASP A N 1
ATOM 701 C CA . ASP A 1 85 ? -1.766 -17.626 6.662 1.00 75.00 85 ASP A CA 1
ATOM 702 C C . ASP A 1 85 ? -2.022 -18.888 5.818 1.00 75.00 85 ASP A C 1
ATOM 704 O O . ASP A 1 85 ? -3.068 -18.944 5.121 1.00 75.00 85 ASP A O 1
#

pLDDT: mean 91.23, std 5.34, range [64.25, 96.69]

Secondary structure (DSSP, 8-state):
-HHHHTTEE--HHHHHHHHHHHHGGGSPTTEEEE----GGGSPB-TTSPBEEEEEEE-TTS-EEEEEEETTSPPPTTEEE--EE-